Protein AF-A0A0V0GTG7-F1 (afdb_monomer)

Organism: Solanum chacoense (NCBI:txid4108)

Secondary structure (DSSP, 8-state):
-HHHHHHHHHHHHTS-HHHHHHHHHS-TTTS-SS--------TTT--G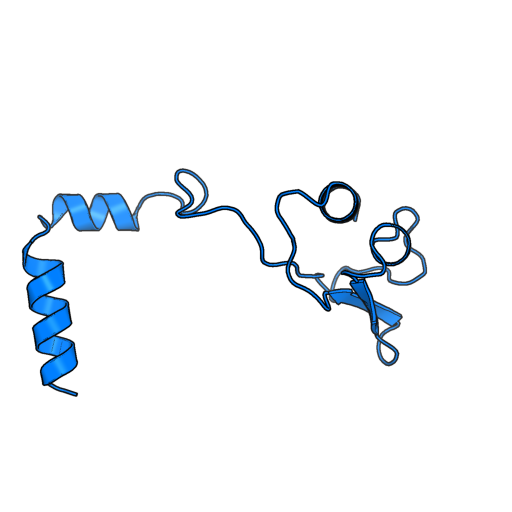GG-TT-HHHH-TTTEEE-TTT--EEE-S---TT-HHHHHHHHH-

Radius of gyration: 19.77 Å; Cα contacts (8 Å, |Δi|>4): 90; chains: 1; bounding box: 43×25×5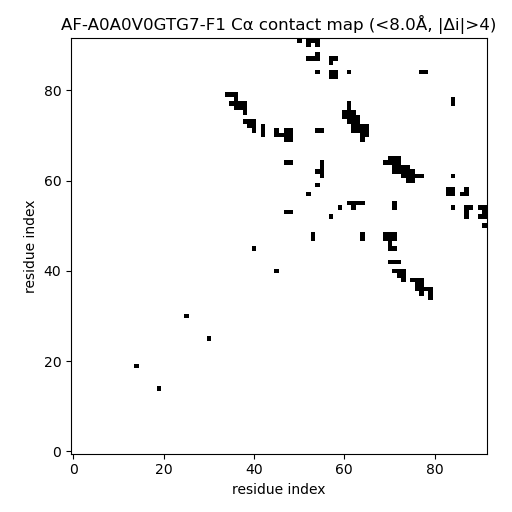4 Å

pLDDT: mean 85.56, std 8.35, range [67.81, 96.75]

Sequence (92 aa):
MIRRVIQAYEMLSNFTKSEIIERECLDPFDQPECEAFDLFVNETVCIGKGCQFSCVKKAPHAFTFSSLTGTAQATSQGHGEDYQVHLAAGQC

Solvent-accessible surface area (backbone atoms only — not comparable to full-atom values): 5567 Å² total; per-residue (Å²): 112,69,68,61,53,52,53,50,48,59,64,52,68,75,50,54,75,64,59,52,50,53,61,74,70,49,59,69,81,79,66,54,93,64,84,87,35,83,54,79,53,64,58,91,78,44,69,26,86,75,42,92,50,39,35,41,80,54,24,57,83,36,22,41,66,39,89,88,78,44,19,51,37,52,77,35,66,52,56,96,82,43,62,45,50,55,52,22,64,74,57,98

Nearest PDB structures (foldseek):
  1fxr-assembly1_B  TM=8.618E-01  e=7.989E-02  Desulfocurvibacter africanus
  1dax-assembly1_A  TM=7.582E-01  e=1.475E-01  Desulfocurvibacter africanus
  1fxd-assembly1_A-2  TM=7.652E-01  e=8.675E-01  Megalodesulfovibrio gigas
  2qmu-assembly1_C  TM=2.577E-01  e=4.766E+00  Saccharolobus solfataricus P2
  5cdn-assembly2_R  TM=3.003E-01  e=9.421E+00  Staphylococcus aureus

Foldseek 3Di:
DVVVVVVVCVVCVVDDPVRVVVVVPDDCVVDPPDDQFADFDPQVPFPAPPDPLALCVQCVVQWDADPVSNGIGGDGTHDPPPVSNVSSVVRD

Mean predicted aligned error: 9.75 Å

Structure (mmCIF, N/CA/C/O backbone):
data_AF-A0A0V0GTG7-F1
#
_entry.id   AF-A0A0V0GTG7-F1
#
loop_
_atom_site.group_PDB
_atom_site.id
_atom_site.type_symbol
_atom_site.label_atom_id
_atom_site.label_alt_id
_atom_site.label_comp_id
_atom_site.label_asym_id
_atom_site.label_entity_id
_atom_site.label_seq_id
_atom_site.pdbx_PDB_ins_code
_atom_site.Cartn_x
_atom_site.Cartn_y
_atom_site.Cartn_z
_atom_site.occupancy
_atom_site.B_iso_or_equiv
_atom_site.auth_seq_id
_atom_site.auth_comp_id
_atom_site.auth_asym_id
_atom_site.auth_atom_id
_atom_site.pdbx_PDB_model_num
ATOM 1 N N . MET A 1 1 ? 0.689 1.013 -36.116 1.00 71.19 1 MET A N 1
ATOM 2 C CA . MET A 1 1 ? 1.621 0.053 -35.483 1.00 71.19 1 MET A CA 1
ATOM 3 C C . MET A 1 1 ? 3.057 0.208 -35.968 1.00 71.19 1 MET A C 1
ATOM 5 O O . MET A 1 1 ? 3.904 0.460 -35.129 1.00 71.19 1 MET A O 1
ATOM 9 N N . ILE A 1 2 ? 3.341 0.149 -37.277 1.00 85.75 2 ILE A N 1
ATOM 10 C CA . ILE A 1 2 ? 4.728 0.112 -37.792 1.00 85.75 2 ILE A CA 1
ATOM 11 C C . ILE A 1 2 ? 5.611 1.299 -37.356 1.00 85.75 2 ILE A C 1
ATOM 13 O O . ILE A 1 2 ? 6.766 1.111 -37.005 1.00 85.75 2 ILE A O 1
ATOM 17 N N . ARG A 1 3 ? 5.044 2.513 -37.268 1.00 85.06 3 ARG A N 1
ATOM 18 C CA . ARG A 1 3 ? 5.760 3.708 -36.782 1.00 85.06 3 ARG A CA 1
ATOM 19 C C . ARG A 1 3 ? 6.290 3.568 -35.352 1.00 85.06 3 ARG A C 1
ATOM 21 O O . ARG A 1 3 ? 7.395 4.014 -35.088 1.00 85.06 3 ARG A O 1
ATOM 28 N N . ARG A 1 4 ? 5.526 2.937 -34.450 1.00 85.38 4 ARG A N 1
ATOM 29 C CA . ARG A 1 4 ? 5.968 2.723 -33.060 1.00 85.38 4 ARG A CA 1
ATOM 30 C C . ARG A 1 4 ? 7.098 1.698 -32.982 1.00 85.38 4 ARG A C 1
ATOM 32 O O . ARG A 1 4 ? 7.986 1.847 -32.159 1.00 85.38 4 ARG A O 1
ATOM 39 N N . VAL A 1 5 ? 7.076 0.700 -33.867 1.00 86.25 5 VAL A N 1
ATOM 40 C CA . VAL A 1 5 ? 8.134 -0.315 -33.967 1.00 86.25 5 VAL A CA 1
ATOM 41 C C . VAL A 1 5 ? 9.440 0.309 -34.461 1.00 86.25 5 VAL A C 1
ATOM 43 O O . VAL A 1 5 ? 10.483 0.048 -33.880 1.00 86.25 5 VAL A O 1
ATOM 46 N N . ILE A 1 6 ? 9.380 1.177 -35.478 1.00 88.00 6 ILE A N 1
ATOM 47 C CA . ILE A 1 6 ? 10.563 1.893 -35.986 1.00 88.00 6 ILE A CA 1
ATOM 48 C C . ILE A 1 6 ? 11.157 2.801 -34.901 1.00 88.00 6 ILE A C 1
ATOM 50 O O . ILE A 1 6 ? 12.354 2.737 -34.656 1.00 88.00 6 ILE A O 1
ATOM 54 N N . GLN A 1 7 ? 10.322 3.572 -34.195 1.00 86.81 7 GLN A N 1
ATOM 55 C CA . GLN A 1 7 ? 10.781 4.433 -33.096 1.00 86.81 7 GLN A CA 1
ATOM 56 C C . GLN A 1 7 ? 11.435 3.640 -31.959 1.00 86.81 7 GLN A C 1
ATOM 58 O O . GLN A 1 7 ? 12.485 4.035 -31.461 1.00 86.81 7 GLN A O 1
ATOM 63 N N . ALA A 1 8 ? 10.843 2.508 -31.568 1.00 82.69 8 ALA A N 1
ATOM 64 C CA . ALA A 1 8 ? 11.439 1.631 -30.567 1.00 82.69 8 ALA A CA 1
ATOM 65 C C . ALA A 1 8 ? 12.787 1.070 -31.045 1.00 82.69 8 ALA A C 1
ATOM 67 O O . ALA A 1 8 ? 13.744 1.048 -30.280 1.00 82.69 8 ALA A O 1
ATOM 68 N N . TYR A 1 9 ? 12.891 0.669 -32.317 1.00 83.44 9 TYR A N 1
ATOM 69 C CA . TYR A 1 9 ? 14.136 0.151 -32.882 1.00 83.44 9 TYR A CA 1
ATOM 70 C C . TYR A 1 9 ? 15.240 1.214 -32.935 1.00 83.44 9 TYR A C 1
ATOM 72 O O . TYR A 1 9 ? 16.369 0.917 -32.568 1.00 83.44 9 TYR A O 1
ATOM 80 N N . GLU A 1 10 ? 14.929 2.454 -33.322 1.00 86.38 10 GLU A N 1
ATOM 81 C CA . GLU A 1 10 ? 15.891 3.567 -33.293 1.00 86.38 10 GLU A CA 1
ATOM 82 C C . GLU A 1 10 ? 16.389 3.838 -31.867 1.00 86.38 10 GLU A C 1
ATOM 84 O O . GLU A 1 10 ? 17.597 3.931 -31.649 1.00 86.38 10 GLU A O 1
ATOM 89 N N . MET A 1 11 ? 15.484 3.883 -30.882 1.00 81.06 11 MET A N 1
ATOM 90 C CA . MET A 1 11 ? 15.845 4.051 -29.469 1.00 81.06 11 MET A CA 1
ATOM 91 C C . MET A 1 11 ? 16.753 2.924 -28.963 1.00 81.06 11 MET A C 1
ATOM 93 O O . MET A 1 11 ? 17.739 3.196 -28.285 1.00 81.06 11 MET A O 1
ATOM 97 N N . LEU A 1 12 ? 16.447 1.676 -29.323 1.00 77.62 12 LEU A N 1
ATOM 98 C CA . LEU A 1 12 ? 17.200 0.496 -28.895 1.00 77.62 12 LEU A CA 1
ATOM 99 C C . LEU A 1 12 ? 18.525 0.321 -29.651 1.00 77.62 12 LEU A C 1
ATOM 101 O O . LEU A 1 12 ? 19.478 -0.201 -29.084 1.00 77.62 12 LEU A O 1
ATOM 105 N N . SER A 1 13 ? 18.618 0.784 -30.901 1.00 81.19 13 SER A N 1
ATOM 106 C CA . SER A 1 13 ? 19.828 0.671 -31.731 1.00 81.19 13 SER A CA 1
ATOM 107 C C . SER A 1 13 ? 21.011 1.509 -31.237 1.00 81.19 13 SER A C 1
ATOM 109 O O . SER A 1 13 ? 22.143 1.262 -31.646 1.00 81.19 13 SER A O 1
ATOM 111 N N . ASN A 1 14 ? 20.755 2.467 -30.340 1.00 78.56 14 ASN A N 1
ATOM 112 C CA . ASN A 1 14 ? 21.787 3.276 -29.692 1.00 78.56 14 ASN A CA 1
ATOM 113 C C . ASN A 1 14 ? 22.464 2.562 -28.512 1.00 78.56 14 ASN A C 1
ATOM 115 O O . ASN A 1 14 ? 23.480 3.053 -28.029 1.00 78.56 14 ASN A O 1
ATOM 119 N N . PHE A 1 15 ? 21.920 1.431 -28.051 1.00 76.81 15 PHE A N 1
ATOM 120 C CA . PHE A 1 15 ? 22.502 0.626 -26.982 1.00 76.81 15 PHE A CA 1
ATOM 121 C C . PHE A 1 15 ? 23.213 -0.593 -27.567 1.00 76.81 15 PHE A C 1
ATOM 12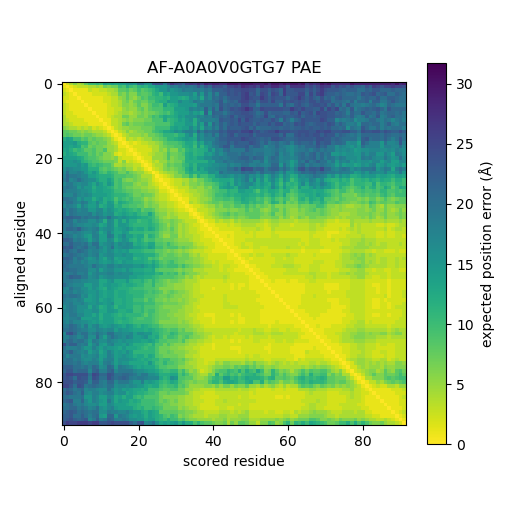3 O O . PHE A 1 15 ? 22.708 -1.284 -28.456 1.00 76.81 1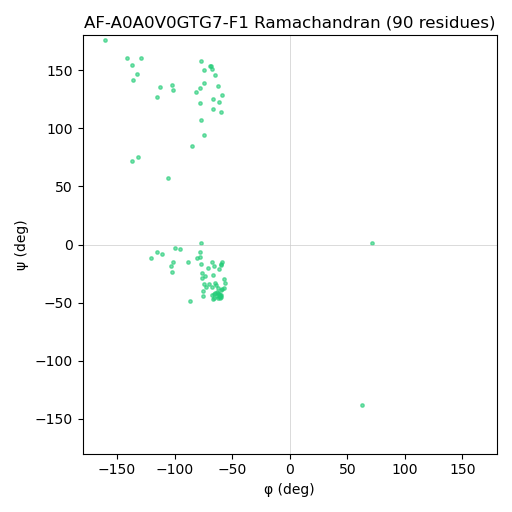5 PHE A O 1
ATOM 130 N N . THR A 1 16 ? 24.393 -0.898 -27.044 1.00 78.94 16 THR A N 1
ATOM 131 C CA . THR A 1 16 ? 25.058 -2.170 -27.313 1.00 78.94 16 THR A CA 1
ATOM 132 C C . THR A 1 16 ? 24.265 -3.315 -26.685 1.00 78.94 16 THR A C 1
ATOM 134 O O . THR A 1 16 ? 23.599 -3.170 -25.660 1.00 78.94 16 THR A O 1
ATOM 137 N N . LYS A 1 17 ? 24.356 -4.510 -27.281 1.00 73.38 17 LYS A N 1
ATOM 138 C CA . LYS A 1 17 ? 23.681 -5.708 -26.756 1.00 73.38 17 LYS A CA 1
ATOM 139 C C . LYS A 1 17 ? 24.069 -6.003 -25.297 1.00 73.38 17 LYS A C 1
ATOM 141 O O . LYS A 1 17 ? 23.237 -6.502 -24.550 1.00 73.38 17 LYS A O 1
ATOM 146 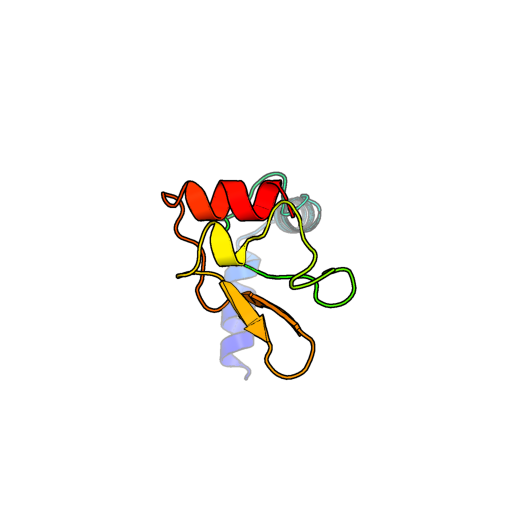N N . SER A 1 18 ? 25.307 -5.696 -24.907 1.00 74.62 18 SER A N 1
ATOM 147 C CA . SER A 1 18 ? 25.794 -5.806 -23.528 1.00 74.62 18 SER A CA 1
ATOM 148 C C . SER A 1 18 ? 25.097 -4.829 -22.584 1.00 74.62 18 SER A C 1
ATOM 150 O O . SER A 1 18 ? 24.629 -5.264 -21.543 1.00 74.62 18 SER A O 1
ATOM 152 N N . GLU A 1 19 ? 24.941 -3.559 -22.970 1.00 76.56 19 GLU A N 1
ATOM 153 C CA . GLU 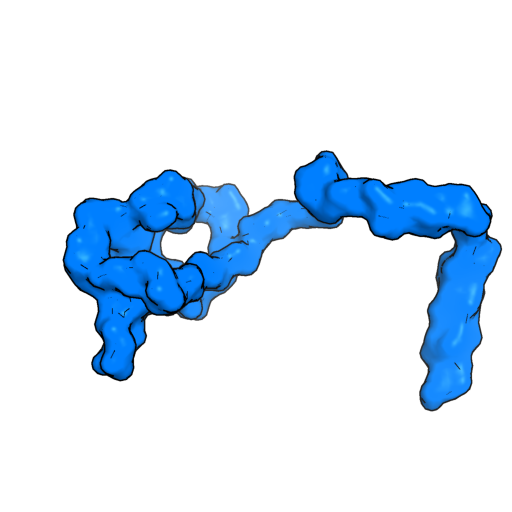A 1 19 ? 24.259 -2.548 -22.142 1.00 76.56 19 GLU A CA 1
ATOM 154 C C . GLU A 1 19 ? 22.778 -2.885 -21.923 1.00 76.56 19 GLU A C 1
ATOM 156 O O . GLU A 1 19 ? 22.241 -2.639 -20.847 1.00 76.56 19 GLU A O 1
ATOM 161 N N . ILE A 1 20 ? 22.119 -3.483 -22.923 1.00 72.69 20 ILE A N 1
ATOM 162 C CA . ILE A 1 20 ? 20.732 -3.956 -22.793 1.00 72.69 20 ILE A CA 1
ATOM 163 C C . ILE A 1 20 ? 20.657 -5.112 -21.787 1.00 72.69 20 ILE A C 1
ATOM 165 O O . ILE A 1 20 ? 19.803 -5.102 -20.909 1.00 72.69 20 ILE A O 1
ATOM 169 N N . ILE A 1 21 ? 21.553 -6.098 -21.893 1.00 71.62 21 ILE A N 1
ATOM 170 C CA . ILE A 1 21 ? 21.566 -7.259 -20.991 1.00 71.62 21 ILE A CA 1
ATOM 171 C C . ILE A 1 21 ? 21.896 -6.835 -19.560 1.00 71.62 21 ILE A C 1
ATOM 173 O O . ILE A 1 21 ? 21.253 -7.308 -18.632 1.00 71.62 21 ILE A O 1
ATOM 177 N N . GLU A 1 22 ? 22.866 -5.939 -19.374 1.00 74.50 22 GLU A N 1
ATOM 178 C CA . GLU A 1 22 ? 23.202 -5.417 -18.050 1.00 74.50 22 GLU A CA 1
ATOM 179 C C . GLU A 1 22 ? 22.001 -4.714 -17.418 1.00 74.50 22 GLU A C 1
ATOM 181 O O . GLU A 1 22 ? 21.666 -5.026 -16.284 1.00 74.50 22 GLU A O 1
ATOM 186 N N . ARG A 1 23 ? 21.278 -3.864 -18.158 1.00 69.38 23 ARG A N 1
ATOM 187 C CA . ARG A 1 23 ? 20.056 -3.218 -17.653 1.00 69.38 23 ARG A CA 1
ATOM 188 C C . ARG A 1 23 ? 18.946 -4.196 -17.274 1.00 69.38 23 ARG A C 1
ATOM 190 O O . ARG A 1 23 ? 18.314 -4.011 -16.245 1.00 69.38 23 ARG A O 1
ATOM 197 N N . GLU A 1 24 ? 18.710 -5.214 -18.095 1.00 69.94 24 GLU A N 1
ATOM 198 C CA . GLU A 1 24 ? 17.634 -6.197 -17.884 1.00 69.94 24 GLU A CA 1
ATOM 199 C C . GLU A 1 24 ? 17.978 -7.244 -16.805 1.00 69.94 24 GLU A C 1
ATOM 201 O O . GLU A 1 24 ? 17.092 -7.940 -16.312 1.00 69.94 24 GLU A O 1
ATOM 206 N N . CYS A 1 25 ? 19.259 -7.387 -16.446 1.00 69.31 25 CYS A N 1
ATOM 207 C CA . CYS A 1 25 ? 19.725 -8.295 -15.394 1.00 69.31 25 CYS A CA 1
ATOM 208 C C . CYS A 1 25 ? 19.987 -7.606 -14.047 1.00 69.31 25 CYS A C 1
ATOM 210 O O . CYS A 1 25 ? 20.337 -8.300 -13.091 1.00 69.31 25 CYS A O 1
ATOM 212 N N . LEU A 1 26 ? 19.843 -6.281 -13.961 1.00 69.56 26 LEU A N 1
ATOM 213 C CA . LEU A 1 26 ? 19.892 -5.571 -12.687 1.00 69.56 26 LEU A CA 1
ATOM 214 C C . LEU A 1 26 ? 18.600 -5.817 -11.912 1.00 69.56 26 LEU A C 1
ATOM 216 O O . LEU A 1 26 ? 17.508 -5.807 -12.483 1.00 69.56 26 LEU A O 1
ATOM 220 N N . ASP A 1 27 ? 18.728 -6.028 -10.603 1.00 76.31 27 ASP A N 1
ATOM 221 C CA . ASP A 1 27 ? 17.566 -6.019 -9.730 1.00 76.31 27 ASP A CA 1
ATOM 222 C C . ASP A 1 27 ? 16.932 -4.613 -9.815 1.00 76.31 27 ASP A C 1
ATOM 224 O O . ASP A 1 27 ? 17.619 -3.621 -9.547 1.00 76.31 27 ASP A O 1
ATOM 228 N N . PRO A 1 28 ? 15.647 -4.478 -10.194 1.00 67.81 28 PRO A N 1
ATOM 229 C CA . PRO A 1 28 ? 14.975 -3.180 -10.239 1.00 67.81 28 PRO A CA 1
ATOM 230 C C . PRO A 1 28 ? 14.961 -2.458 -8.879 1.00 67.81 28 PRO A C 1
ATOM 232 O O . PRO A 1 28 ? 14.699 -1.256 -8.830 1.00 67.81 28 PRO A O 1
ATOM 235 N N . PHE A 1 29 ? 15.261 -3.163 -7.782 1.00 73.69 29 PHE A N 1
ATOM 236 C CA . PHE A 1 29 ? 15.428 -2.589 -6.450 1.00 73.69 29 PHE A CA 1
ATOM 237 C C . PHE A 1 29 ? 16.862 -2.108 -6.142 1.00 73.69 29 PHE A C 1
ATOM 239 O O . PHE A 1 29 ? 17.024 -1.327 -5.204 1.00 73.69 29 PHE A O 1
ATOM 246 N N . ASP A 1 30 ? 17.888 -2.501 -6.913 1.00 81.81 30 ASP A N 1
ATOM 247 C CA . ASP A 1 30 ? 19.282 -2.058 -6.709 1.00 81.81 30 ASP A CA 1
ATOM 248 C C . ASP A 1 30 ? 19.509 -0.616 -7.191 1.00 81.81 30 ASP A C 1
ATOM 250 O O . ASP A 1 30 ? 20.221 0.166 -6.554 1.00 81.81 30 ASP A O 1
ATOM 254 N N . GLN A 1 31 ? 18.914 -0.255 -8.330 1.00 81.06 31 GLN A N 1
ATOM 255 C CA . GLN A 1 31 ? 18.962 1.093 -8.904 1.00 81.06 31 GLN A CA 1
ATOM 256 C C . GLN A 1 31 ? 17.550 1.541 -9.293 1.00 81.06 31 GLN A C 1
ATOM 258 O O . GLN A 1 31 ? 17.204 1.530 -10.477 1.00 81.06 31 GLN A O 1
ATOM 263 N N . PRO A 1 32 ? 16.719 1.920 -8.308 1.00 77.06 32 PRO A N 1
ATOM 264 C CA . PRO A 1 32 ? 15.359 2.348 -8.586 1.00 77.06 32 PRO A CA 1
ATOM 265 C C . PRO A 1 32 ? 15.366 3.610 -9.456 1.00 77.06 32 PRO A C 1
ATOM 267 O O . PRO A 1 32 ? 16.130 4.548 -9.220 1.00 77.06 32 PRO A O 1
ATOM 270 N N . GLU A 1 33 ? 14.492 3.644 -10.461 1.00 78.81 33 GLU A N 1
ATOM 271 C CA . GLU A 1 33 ? 14.375 4.783 -11.380 1.00 78.81 33 GLU A CA 1
ATOM 272 C C . GLU A 1 33 ? 13.850 6.050 -10.680 1.00 78.81 33 GLU A C 1
ATOM 274 O O . GLU A 1 33 ? 14.118 7.168 -11.126 1.00 78.81 33 GLU A O 1
ATOM 279 N N . CYS A 1 34 ? 13.093 5.880 -9.590 1.00 79.19 34 CYS A N 1
ATOM 280 C CA . CYS A 1 34 ? 12.498 6.951 -8.796 1.00 79.19 34 CYS A CA 1
ATOM 281 C C . CYS A 1 34 ? 12.114 6.481 -7.377 1.00 79.19 34 CYS A C 1
ATOM 283 O O . CYS A 1 34 ? 12.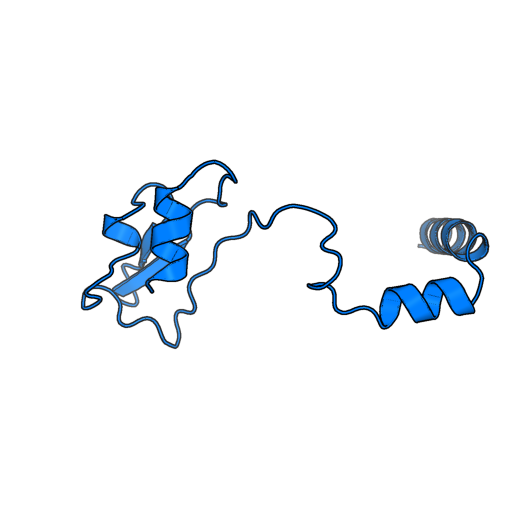251 5.308 -7.029 1.00 79.19 34 CYS A O 1
ATOM 285 N N . GLU A 1 35 ? 11.635 7.410 -6.544 1.00 78.81 35 GLU A N 1
ATOM 286 C CA . GLU A 1 35 ? 11.069 7.100 -5.225 1.00 78.81 35 GLU A CA 1
ATOM 287 C C . GLU A 1 35 ? 9.776 6.272 -5.340 1.00 78.81 35 GLU A C 1
ATOM 289 O O . GLU A 1 35 ? 8.968 6.456 -6.253 1.00 78.81 35 GLU A O 1
ATOM 294 N N . ALA A 1 36 ? 9.554 5.365 -4.384 1.00 79.38 36 ALA A N 1
ATOM 295 C CA . ALA A 1 36 ? 8.351 4.542 -4.341 1.00 79.38 36 ALA A CA 1
ATOM 296 C C . ALA A 1 36 ? 7.151 5.349 -3.816 1.00 79.38 36 ALA A C 1
ATOM 298 O O . ALA A 1 36 ? 7.043 5.615 -2.620 1.00 79.38 36 ALA A O 1
ATOM 299 N N . PHE A 1 37 ? 6.228 5.703 -4.711 1.00 80.75 37 PHE A N 1
ATOM 300 C CA . PHE A 1 37 ? 4.983 6.398 -4.357 1.00 80.75 37 PHE A CA 1
ATOM 301 C C . PHE A 1 37 ? 3.765 5.473 -4.305 1.00 80.75 37 PHE A C 1
ATOM 303 O O . PHE A 1 37 ? 2.728 5.845 -3.758 1.00 80.75 37 PHE A O 1
ATOM 310 N N . ASP A 1 38 ? 3.849 4.267 -4.861 1.00 86.50 38 ASP A N 1
ATOM 311 C CA . ASP A 1 38 ? 2.707 3.361 -4.884 1.00 86.50 38 ASP A CA 1
ATOM 312 C C . ASP A 1 38 ? 2.513 2.681 -3.528 1.00 86.50 38 ASP A C 1
ATOM 314 O O . ASP A 1 38 ? 3.387 1.986 -3.010 1.00 86.50 38 ASP A O 1
ATOM 318 N N . 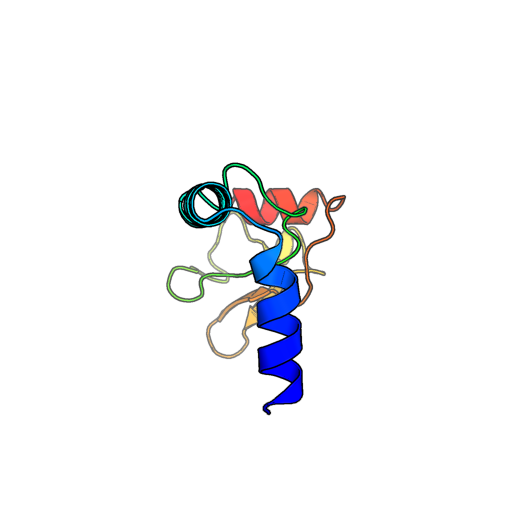LEU A 1 39 ? 1.325 2.876 -2.956 1.00 89.44 39 LEU A N 1
ATOM 319 C CA . LEU A 1 39 ? 0.887 2.193 -1.748 1.00 89.44 39 LEU A CA 1
ATOM 320 C C . LEU A 1 39 ? -0.059 1.067 -2.130 1.00 89.44 39 LEU A C 1
ATOM 322 O O . LEU A 1 39 ? -1.020 1.265 -2.874 1.00 89.44 39 LEU A O 1
ATOM 326 N N . PHE A 1 40 ? 0.165 -0.105 -1.552 1.00 90.38 40 PHE A N 1
ATOM 327 C CA . PHE A 1 40 ? -0.765 -1.215 -1.656 1.00 90.38 40 PHE A CA 1
ATOM 328 C C . PHE A 1 40 ? -0.920 -1.899 -0.302 1.00 90.38 40 PHE A C 1
ATOM 330 O O . PHE A 1 40 ? -0.037 -1.851 0.553 1.00 90.38 40 PHE A O 1
ATOM 337 N N . VAL A 1 41 ? -2.064 -2.549 -0.109 1.00 92.50 41 VAL A N 1
ATOM 338 C CA . VAL A 1 41 ? -2.294 -3.447 1.021 1.00 92.50 41 VAL A CA 1
ATOM 339 C C . VAL A 1 41 ? -2.491 -4.835 0.448 1.00 92.50 41 VAL A C 1
ATOM 341 O O . VAL A 1 41 ? -3.335 -5.037 -0.424 1.00 92.50 41 VAL A O 1
ATOM 344 N N . ASN A 1 42 ? -1.728 -5.809 0.936 1.00 92.06 42 ASN A N 1
ATOM 345 C CA . ASN A 1 42 ? -1.985 -7.195 0.584 1.00 92.06 42 ASN A CA 1
ATOM 346 C C . ASN A 1 42 ? -3.225 -7.691 1.345 1.00 92.06 42 ASN A C 1
ATOM 348 O O . ASN A 1 42 ? -3.144 -8.155 2.483 1.00 92.06 42 ASN A O 1
ATOM 352 N N . GLU A 1 43 ? -4.387 -7.595 0.700 1.00 90.31 43 GLU A N 1
ATOM 353 C CA . GLU A 1 43 ? -5.675 -7.955 1.299 1.00 90.31 43 GLU A CA 1
ATOM 354 C C . GLU A 1 43 ? -5.769 -9.433 1.711 1.00 90.31 43 GLU A C 1
ATOM 356 O O . GLU A 1 43 ? -6.561 -9.761 2.588 1.00 90.31 43 GLU A O 1
ATOM 361 N N . THR A 1 44 ? -4.940 -10.318 1.142 1.00 91.00 44 THR A N 1
ATOM 362 C CA . THR A 1 44 ? -4.949 -11.755 1.479 1.00 91.00 44 THR A CA 1
ATOM 363 C C . THR A 1 44 ? -4.352 -12.066 2.851 1.00 91.00 44 THR A C 1
ATOM 365 O O . THR A 1 44 ? -4.736 -13.055 3.472 1.00 91.00 44 THR A O 1
ATOM 368 N N . VAL A 1 45 ? -3.440 -11.219 3.339 1.00 91.44 45 VAL A N 1
ATOM 369 C CA . VAL A 1 45 ? -2.785 -11.361 4.656 1.00 91.44 45 VAL A CA 1
ATOM 370 C C . VAL A 1 45 ? -3.226 -10.287 5.651 1.00 91.44 45 VAL A C 1
ATOM 372 O O . VAL A 1 45 ? -2.901 -10.359 6.834 1.00 91.44 45 VAL A O 1
ATOM 375 N N . CYS A 1 46 ? -3.981 -9.285 5.193 1.00 94.56 46 CYS A N 1
ATOM 376 C CA . CYS A 1 46 ? -4.447 -8.193 6.032 1.00 94.56 46 CYS A CA 1
ATOM 377 C C . CYS A 1 46 ? -5.444 -8.692 7.087 1.00 94.56 46 CYS A C 1
ATOM 379 O O . CYS A 1 46 ? -6.565 -9.088 6.778 1.00 94.56 46 CYS A O 1
ATOM 381 N N . ILE A 1 47 ? -5.079 -8.564 8.362 1.00 94.00 47 ILE A N 1
ATOM 382 C CA . ILE A 1 47 ? -5.953 -8.896 9.503 1.00 94.00 47 ILE A CA 1
ATOM 383 C C . ILE A 1 47 ? -7.031 -7.828 9.787 1.00 94.00 47 ILE A C 1
ATOM 385 O O . ILE A 1 47 ? -7.812 -7.943 10.735 1.00 94.00 47 ILE A O 1
ATOM 389 N N . GLY A 1 48 ? -7.075 -6.764 8.980 1.00 94.06 48 GLY A N 1
ATOM 390 C CA . GLY A 1 48 ? -8.106 -5.731 9.024 1.00 94.06 48 GLY A CA 1
ATOM 391 C C . GLY A 1 48 ? -8.155 -4.959 10.344 1.00 94.06 48 GLY A C 1
ATOM 392 O O . GLY A 1 48 ? -7.130 -4.581 10.916 1.00 94.06 48 GLY A O 1
ATOM 393 N N . LYS A 1 49 ? -9.371 -4.701 10.838 1.00 93.06 49 LYS A N 1
ATOM 394 C CA . LYS A 1 49 ? -9.624 -3.898 12.053 1.00 93.06 49 LYS A CA 1
ATOM 395 C C . LYS A 1 49 ? -8.978 -4.455 13.331 1.00 93.06 49 LYS A C 1
ATOM 397 O O . LYS A 1 49 ? -8.861 -3.714 14.304 1.00 93.06 49 LYS A O 1
ATOM 402 N N . GLY A 1 50 ? -8.565 -5.725 13.331 1.00 91.38 50 GLY A N 1
ATOM 403 C CA . GLY A 1 50 ? -7.851 -6.362 14.440 1.00 91.38 50 GLY A CA 1
ATOM 404 C C . GLY A 1 50 ? -6.361 -6.012 14.523 1.00 91.38 50 GLY A C 1
ATOM 405 O O . GLY A 1 50 ? -5.709 -6.404 15.487 1.00 91.38 50 GLY A O 1
ATOM 406 N N . CYS A 1 51 ? -5.810 -5.285 13.544 1.00 92.88 51 CYS A N 1
ATOM 407 C CA . CYS A 1 51 ? -4.393 -4.934 13.533 1.00 92.88 51 CYS A CA 1
ATOM 408 C C . CYS A 1 51 ? -4.018 -3.982 14.680 1.00 92.88 51 CYS A C 1
ATOM 410 O O . CYS A 1 51 ? -4.582 -2.891 14.811 1.00 92.88 51 CYS A O 1
ATOM 412 N N . GLN A 1 52 ? -3.025 -4.382 15.486 1.00 92.00 52 GLN A N 1
ATOM 413 C CA . GLN A 1 52 ? -2.467 -3.548 16.558 1.00 92.00 52 GLN A CA 1
ATOM 414 C C . GLN A 1 52 ? -1.764 -2.302 15.997 1.00 92.00 52 GLN A C 1
ATOM 416 O O . GLN A 1 52 ? -1.862 -1.225 16.583 1.00 92.00 52 GLN A O 1
ATOM 421 N N . PHE A 1 53 ? -1.146 -2.424 14.820 1.00 92.44 53 PHE A N 1
ATOM 422 C CA . PHE A 1 53 ? -0.460 -1.350 14.099 1.00 92.44 53 PHE A CA 1
ATOM 423 C C . PHE A 1 53 ? -1.279 -0.882 12.892 1.00 92.44 53 PHE A C 1
ATOM 425 O O . PHE A 1 53 ? -0.848 -0.935 11.746 1.00 92.44 53 PHE A O 1
ATOM 432 N N . SER A 1 54 ? -2.517 -0.458 13.141 1.00 94.19 54 SER A N 1
ATOM 433 C CA . SER A 1 54 ? -3.459 -0.105 12.075 1.00 94.19 54 SER A CA 1
ATOM 434 C C . SER A 1 54 ? -2.955 1.039 11.181 1.00 94.19 54 SER A C 1
ATOM 436 O O . SER A 1 54 ? -2.921 2.197 11.607 1.00 94.19 54 SER A O 1
ATOM 438 N N . CYS A 1 55 ? -2.686 0.729 9.908 1.00 95.06 55 CYS A N 1
ATOM 439 C CA . CYS A 1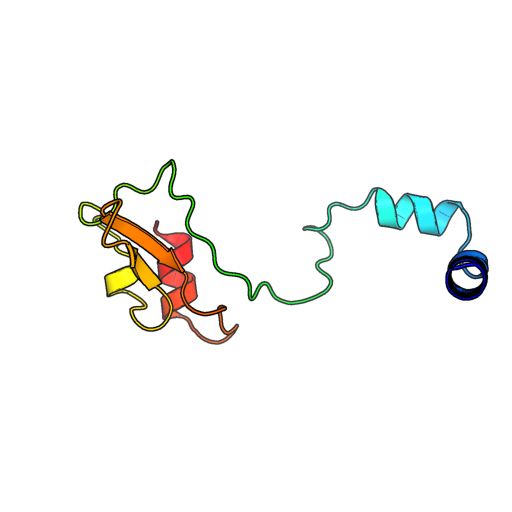 55 ? -2.348 1.713 8.877 1.00 95.06 55 CYS A CA 1
ATOM 440 C C . CYS A 1 55 ? -3.452 2.767 8.679 1.00 95.06 55 CYS A C 1
ATOM 442 O O . CYS A 1 55 ? -3.151 3.951 8.583 1.00 95.06 55 CYS A O 1
ATOM 444 N N . VAL A 1 56 ? -4.728 2.368 8.745 1.00 95.31 56 VAL A N 1
ATOM 445 C CA . VAL A 1 56 ? -5.893 3.274 8.658 1.00 95.31 56 VAL A CA 1
ATOM 446 C C . VAL A 1 56 ? -5.927 4.287 9.804 1.00 95.31 56 VAL A C 1
ATOM 448 O O . VAL A 1 56 ? -6.281 5.440 9.598 1.00 95.31 56 VAL A O 1
ATOM 451 N N . LYS A 1 57 ? -5.546 3.893 11.028 1.00 94.81 57 LYS A N 1
ATOM 452 C CA . LYS A 1 57 ? -5.448 4.847 12.150 1.00 94.81 57 LYS A CA 1
ATOM 453 C C . LYS A 1 57 ? -4.218 5.742 12.034 1.00 94.81 57 LYS A C 1
ATOM 455 O O . LYS A 1 57 ? -4.258 6.884 12.479 1.00 94.81 57 LYS A O 1
ATOM 460 N N . LYS A 1 58 ? -3.126 5.201 11.493 1.00 94.69 58 LYS A N 1
ATOM 461 C CA . LYS A 1 58 ? -1.832 5.876 11.394 1.00 94.69 58 LYS A CA 1
ATOM 462 C C . LYS A 1 58 ? -1.816 6.939 10.292 1.00 94.69 58 LYS A C 1
ATOM 464 O O . LYS A 1 58 ? -1.347 8.044 10.536 1.00 94.69 58 LYS A O 1
ATOM 469 N N . ALA A 1 59 ? -2.361 6.610 9.125 1.00 94.31 59 ALA A N 1
ATOM 470 C CA . ALA A 1 59 ? -2.425 7.459 7.940 1.00 94.31 59 ALA A CA 1
ATOM 471 C C . ALA A 1 59 ? -3.824 7.362 7.284 1.00 94.31 59 ALA A C 1
ATOM 473 O O . ALA A 1 59 ? -3.978 6.753 6.223 1.00 94.31 59 ALA A O 1
ATOM 474 N N . PRO A 1 60 ? -4.869 7.937 7.913 1.00 94.44 60 PRO A N 1
ATOM 475 C CA . PRO A 1 60 ? -6.262 7.819 7.455 1.00 94.44 60 PRO A CA 1
ATOM 476 C C . PRO A 1 60 ? -6.539 8.486 6.103 1.00 94.44 60 PRO A C 1
ATOM 478 O O . PRO A 1 60 ? -7.554 8.212 5.471 1.00 94.44 60 PRO A O 1
ATOM 481 N N . HIS A 1 61 ? -5.667 9.388 5.661 1.00 92.75 61 HIS A N 1
ATOM 482 C CA . HIS A 1 61 ? -5.739 10.011 4.342 1.00 92.75 61 HIS A CA 1
ATOM 483 C C . HIS A 1 61 ? -5.258 9.078 3.222 1.00 92.75 61 HIS A C 1
ATOM 485 O O . HIS A 1 61 ? -5.690 9.239 2.084 1.00 92.75 61 HIS A O 1
ATOM 491 N N . ALA A 1 62 ? -4.405 8.101 3.546 1.00 93.81 62 ALA A N 1
ATOM 492 C CA . ALA A 1 62 ? -3.839 7.156 2.588 1.00 93.81 62 ALA A CA 1
ATOM 493 C C . ALA A 1 62 ? -4.504 5.776 2.623 1.00 93.81 62 ALA A C 1
ATOM 495 O O . ALA A 1 62 ? -4.476 5.067 1.618 1.00 93.81 62 ALA A O 1
ATOM 496 N N . PHE A 1 63 ? -5.121 5.401 3.749 1.00 95.00 63 PHE A N 1
ATOM 497 C CA . PHE A 1 63 ? -5.737 4.089 3.930 1.00 95.00 63 PHE A CA 1
ATOM 498 C C . PHE A 1 63 ? -7.141 4.167 4.529 1.00 95.00 63 PHE A C 1
ATOM 500 O O . PHE A 1 63 ? -7.418 4.961 5.425 1.00 95.00 63 PHE A O 1
ATOM 507 N N . THR A 1 64 ? -8.006 3.241 4.122 1.00 96.44 64 THR A N 1
ATOM 508 C CA . THR A 1 64 ? -9.352 3.046 4.685 1.00 96.44 64 THR A CA 1
ATOM 509 C C . THR A 1 64 ? -9.685 1.561 4.783 1.00 96.44 64 THR A C 1
ATOM 511 O O . THR A 1 64 ? -9.053 0.727 4.143 1.00 96.44 64 THR A O 1
ATOM 514 N N . PHE A 1 65 ? -10.666 1.205 5.611 1.00 96.75 65 PHE A N 1
ATOM 515 C CA . PHE A 1 65 ? -11.185 -0.157 5.633 1.00 96.75 65 PHE A CA 1
ATOM 516 C C . PHE A 1 65 ? -12.199 -0.374 4.510 1.00 96.75 65 PHE A C 1
ATOM 518 O O . PHE A 1 65 ? -13.177 0.365 4.385 1.00 96.75 65 PHE A O 1
ATOM 525 N N . SER A 1 66 ? -12.019 -1.460 3.765 1.00 95.25 66 SER A N 1
ATOM 526 C CA . SER A 1 66 ? -13.042 -2.000 2.880 1.00 95.25 66 SER A CA 1
ATOM 527 C C . SER A 1 66 ? -14.293 -2.337 3.684 1.00 95.25 66 SER A C 1
ATOM 529 O O . SER A 1 66 ? -14.242 -3.060 4.684 1.00 95.25 66 SER A O 1
ATOM 531 N N . SER A 1 67 ? -15.444 -1.842 3.230 1.00 93.75 67 SER A N 1
ATOM 532 C CA . SER A 1 67 ? -16.732 -2.176 3.851 1.00 93.75 67 SER A CA 1
ATOM 533 C C . SER A 1 67 ? -17.159 -3.622 3.577 1.00 93.75 67 SER A C 1
ATOM 535 O O . SER A 1 67 ? -17.981 -4.154 4.315 1.00 93.75 67 SER A O 1
ATOM 537 N N . LEU A 1 68 ? -16.602 -4.256 2.537 1.00 93.19 68 LEU A N 1
ATOM 538 C CA . LEU A 1 68 ? -16.956 -5.613 2.122 1.00 93.19 68 LEU A CA 1
ATOM 539 C C . LEU A 1 68 ? -16.153 -6.672 2.884 1.00 93.19 68 LEU A C 1
ATOM 541 O O . LEU A 1 68 ? -16.717 -7.631 3.400 1.00 93.19 68 LEU A O 1
ATOM 545 N N . THR A 1 69 ? -14.836 -6.497 2.945 1.00 92.50 69 THR A N 1
ATOM 546 C CA . THR A 1 69 ? -13.897 -7.495 3.482 1.00 92.50 69 THR A CA 1
ATOM 547 C C . THR A 1 69 ? -13.411 -7.146 4.887 1.00 92.50 69 THR A C 1
ATOM 549 O O . THR A 1 69 ? -12.897 -8.006 5.594 1.00 92.50 69 THR A O 1
ATOM 552 N N . GLY A 1 70 ? -13.551 -5.885 5.314 1.00 93.81 70 GLY A N 1
ATOM 553 C CA . GLY A 1 70 ? -13.004 -5.395 6.580 1.00 93.81 70 GLY A CA 1
ATOM 554 C C . GLY A 1 70 ? -11.476 -5.252 6.597 1.00 93.81 70 GLY A C 1
ATOM 555 O O . GLY A 1 70 ? -10.924 -4.862 7.631 1.00 93.81 70 GLY A O 1
ATOM 556 N N . THR A 1 71 ? -10.803 -5.544 5.478 1.00 96.06 71 THR A N 1
ATOM 557 C CA . THR A 1 71 ? -9.361 -5.352 5.268 1.00 96.06 71 THR A CA 1
ATOM 558 C C . THR A 1 71 ? -9.050 -3.883 4.999 1.00 96.06 71 THR A C 1
ATOM 560 O O . THR A 1 71 ? -9.932 -3.108 4.626 1.00 96.06 71 THR A O 1
ATOM 563 N N . ALA A 1 72 ? -7.808 -3.467 5.239 1.00 96.06 72 ALA A N 1
ATOM 564 C CA . ALA A 1 72 ? -7.364 -2.138 4.837 1.00 96.06 72 ALA A CA 1
ATOM 565 C C . ALA A 1 72 ? -7.141 -2.084 3.317 1.00 96.06 72 ALA A C 1
ATOM 567 O O . ALA A 1 72 ? -6.781 -3.084 2.702 1.00 96.06 72 ALA A O 1
ATOM 568 N N . GLN A 1 73 ? -7.341 -0.909 2.734 1.00 95.19 73 GLN A N 1
ATOM 569 C CA . GLN A 1 73 ? -7.120 -0.594 1.328 1.00 95.19 73 GLN A CA 1
ATOM 570 C C . GLN A 1 73 ? -6.405 0.749 1.237 1.00 95.19 73 GLN A C 1
ATOM 572 O O . GLN A 1 73 ? -6.707 1.661 2.011 1.00 95.19 73 GLN A O 1
ATOM 577 N N . ALA A 1 74 ? -5.467 0.866 0.301 1.00 94.12 74 ALA A N 1
ATOM 578 C CA . ALA A 1 74 ? -4.853 2.142 -0.035 1.00 94.12 74 ALA A CA 1
ATOM 579 C C . ALA A 1 74 ? -5.812 2.955 -0.919 1.00 94.12 74 ALA A C 1
ATOM 581 O O . ALA A 1 74 ? -6.410 2.419 -1.852 1.00 94.12 74 ALA A O 1
ATOM 582 N N . THR A 1 75 ? -5.972 4.241 -0.621 1.00 92.38 75 THR A N 1
ATOM 583 C CA . THR A 1 75 ? -6.842 5.168 -1.369 1.00 92.38 75 THR A CA 1
ATOM 584 C C . THR A 1 75 ? -6.116 6.357 -1.958 1.00 92.38 75 THR A C 1
ATOM 586 O O . THR A 1 75 ? -6.685 7.064 -2.787 1.00 92.38 75 THR A O 1
ATOM 589 N N . SER A 1 76 ? -4.872 6.578 -1.552 1.00 88.50 76 SER A N 1
ATOM 590 C CA . SER A 1 76 ? -3.985 7.538 -2.188 1.00 88.50 76 SER A CA 1
ATOM 591 C C . SER A 1 76 ? -2.658 6.870 -2.507 1.00 88.50 76 SER A C 1
ATOM 593 O O . SER A 1 76 ? -2.294 5.855 -1.915 1.00 88.50 76 SER A O 1
ATOM 595 N N . GLN A 1 77 ? -1.916 7.479 -3.424 1.00 83.69 77 GLN A N 1
ATOM 596 C CA . GLN A 1 77 ? -0.483 7.244 -3.501 1.00 83.69 77 GLN A CA 1
ATOM 597 C C . GLN A 1 77 ? 0.200 7.866 -2.277 1.00 83.69 77 GLN A C 1
ATOM 599 O O . GLN A 1 77 ? -0.326 8.794 -1.648 1.00 83.69 77 GLN A O 1
ATOM 604 N N . GLY A 1 78 ? 1.349 7.314 -1.918 1.00 73.38 78 GLY A N 1
ATOM 605 C CA . GLY A 1 78 ? 2.245 7.868 -0.923 1.00 73.38 78 GLY A CA 1
ATOM 606 C C . GLY A 1 78 ? 2.863 9.166 -1.426 1.00 73.38 78 GLY A C 1
ATOM 607 O O . GLY A 1 78 ? 2.984 9.408 -2.625 1.00 73.38 78 GLY A O 1
ATOM 608 N N . HIS A 1 79 ? 3.241 10.018 -0.485 1.00 77.50 79 HIS A N 1
ATOM 609 C CA . HIS A 1 79 ? 4.123 11.151 -0.731 1.00 77.50 79 HIS A CA 1
ATOM 610 C C . HIS A 1 79 ? 5.430 10.875 0.005 1.00 77.50 79 HIS A C 1
ATOM 612 O O . HIS A 1 79 ? 5.384 10.471 1.165 1.00 77.50 79 HIS A O 1
ATOM 618 N N . GLY A 1 80 ? 6.575 11.115 -0.640 1.00 70.75 80 GLY A N 1
ATOM 619 C CA . GLY A 1 80 ? 7.900 10.813 -0.076 1.00 70.75 80 GLY A CA 1
ATOM 620 C C . GLY A 1 80 ? 8.214 11.539 1.242 1.00 70.75 80 GLY A C 1
ATOM 621 O O . GLY A 1 80 ? 9.074 11.111 2.004 1.00 70.75 80 GLY A O 1
ATOM 622 N N . GLU A 1 81 ? 7.480 12.604 1.569 1.00 79.12 81 GLU A N 1
ATOM 623 C CA . GLU A 1 81 ? 7.620 13.337 2.836 1.00 79.12 81 GLU A CA 1
ATOM 624 C C . GLU A 1 81 ? 6.632 12.878 3.926 1.00 79.12 81 GLU A C 1
ATOM 626 O O . GLU A 1 81 ? 6.685 13.348 5.066 1.00 79.12 81 GLU A O 1
ATOM 631 N N . ASP A 1 82 ? 5.725 11.948 3.617 1.00 86.88 82 ASP A N 1
ATOM 632 C CA . ASP A 1 82 ? 4.689 11.516 4.548 1.00 86.88 82 ASP A CA 1
ATOM 633 C C . ASP A 1 82 ? 5.186 10.425 5.498 1.00 86.88 82 ASP A C 1
ATOM 635 O O . ASP A 1 82 ? 4.987 9.217 5.328 1.00 86.88 82 ASP A O 1
ATOM 639 N N . TYR A 1 83 ? 5.819 10.884 6.573 1.00 88.94 83 TYR A N 1
ATOM 640 C CA . TYR A 1 83 ? 6.366 10.013 7.601 1.00 88.94 83 TYR A CA 1
ATOM 641 C C . TYR A 1 83 ? 5.323 9.078 8.242 1.00 88.94 83 TYR A C 1
ATOM 643 O O . TYR A 1 83 ? 5.670 7.972 8.662 1.00 88.94 83 TYR A O 1
ATOM 651 N N . GLN A 1 84 ? 4.043 9.472 8.323 1.00 90.75 84 GLN A N 1
ATOM 652 C CA . GLN A 1 84 ? 3.021 8.593 8.904 1.00 90.75 84 GLN A CA 1
ATOM 653 C C . GLN A 1 84 ? 2.675 7.439 7.967 1.00 90.75 84 GLN A C 1
ATOM 655 O O . GLN A 1 84 ? 2.476 6.322 8.447 1.00 90.75 84 GLN A O 1
ATOM 660 N N . VAL A 1 85 ? 2.656 7.678 6.654 1.00 91.31 85 VAL A N 1
ATOM 661 C CA . VAL A 1 85 ? 2.511 6.622 5.644 1.00 91.31 85 VAL A CA 1
ATOM 662 C C . VAL A 1 85 ? 3.697 5.660 5.697 1.00 91.31 85 VAL A C 1
ATOM 664 O O . VAL A 1 85 ? 3.489 4.448 5.732 1.00 91.31 85 VAL A O 1
ATOM 667 N N . HIS A 1 86 ? 4.927 6.173 5.797 1.00 88.00 86 HIS A N 1
ATOM 668 C CA . HIS A 1 86 ? 6.122 5.331 5.922 1.00 88.00 86 HIS A CA 1
ATOM 669 C C . HIS A 1 86 ? 6.085 4.450 7.176 1.00 88.00 86 HIS A C 1
ATOM 671 O O . HIS A 1 86 ? 6.350 3.250 7.108 1.00 88.00 86 HIS A O 1
ATOM 677 N N . LEU A 1 87 ? 5.694 5.019 8.320 1.00 90.44 87 LEU A N 1
ATOM 678 C CA . LEU A 1 87 ? 5.505 4.245 9.546 1.00 90.44 87 LEU A CA 1
ATOM 679 C C . LEU A 1 87 ? 4.387 3.207 9.412 1.00 90.44 87 LEU A C 1
ATOM 681 O O . LEU A 1 87 ? 4.542 2.093 9.899 1.00 90.44 87 LEU A O 1
ATOM 685 N N . ALA A 1 88 ? 3.270 3.561 8.774 1.00 91.75 88 ALA A N 1
ATOM 686 C CA . ALA A 1 88 ? 2.155 2.646 8.558 1.00 91.75 88 ALA A CA 1
ATOM 687 C C . ALA A 1 88 ? 2.567 1.439 7.702 1.00 91.75 88 ALA A C 1
ATOM 689 O O . ALA A 1 88 ? 2.238 0.309 8.053 1.00 91.75 88 ALA A O 1
ATOM 690 N N . ALA A 1 89 ? 3.310 1.674 6.618 1.00 86.69 89 ALA A N 1
ATOM 691 C CA . ALA A 1 89 ? 3.796 0.626 5.725 1.00 86.69 89 ALA A CA 1
ATOM 692 C C . ALA A 1 89 ? 4.837 -0.285 6.397 1.00 86.69 89 ALA A C 1
ATOM 694 O O . ALA A 1 89 ? 4.823 -1.489 6.177 1.00 86.69 89 ALA A O 1
ATOM 695 N N . GLY A 1 90 ? 5.709 0.266 7.250 1.00 84.88 90 GLY A N 1
ATOM 696 C CA . GLY A 1 90 ? 6.743 -0.511 7.942 1.00 84.88 90 GLY A CA 1
ATOM 697 C C . GLY A 1 90 ? 6.263 -1.323 9.153 1.00 84.88 90 GLY A C 1
ATOM 698 O O . GLY A 1 90 ? 7.041 -2.105 9.694 1.00 84.88 90 GLY A O 1
ATOM 699 N N . GLN A 1 91 ? 5.028 -1.117 9.622 1.00 84.12 91 GLN A N 1
ATOM 700 C CA . GLN A 1 91 ? 4.498 -1.741 10.847 1.00 84.12 91 GLN A CA 1
ATOM 701 C C . GLN A 1 91 ? 3.327 -2.712 10.610 1.00 84.12 91 GLN A C 1
ATOM 703 O O . GLN A 1 91 ? 2.882 -3.342 11.572 1.00 84.12 91 GLN A O 1
ATOM 708 N N . CYS A 1 92 ? 2.808 -2.805 9.381 1.00 75.12 92 CYS A N 1
ATOM 709 C CA . CYS A 1 92 ? 1.676 -3.664 9.011 1.00 75.12 92 CYS A CA 1
ATOM 710 C C . CYS A 1 92 ? 2.112 -5.024 8.460 1.00 75.12 92 CYS A C 1
ATOM 712 O O . CYS A 1 92 ? 3.162 -5.091 7.788 1.00 75.12 92 CYS A O 1
#